Protein AF-A0A9Q7XS36-F1 (afdb_monomer)

Foldseek 3Di:
DDDDDDDDDDDQQQWAAAEAEDQPDFAAPAAARVRTRPHNRGYQHQHPCVPPLCVVNSVLVSLLSVLLRVLRNNGDAALLLDPPHDPVQVVVDDDDHDPDDQDPRDLQALSGPNNPNNSNSSDGDPVSVVSCCVSVNDDD

Sequence (140 aa):
MVSFTGWGECQAMSRGIRIGISAFESGTVALGQHLDGVRNGMQLRVDFSAFKECAGRNSFCVRATAVHEFGHALGFAHEQNRTDAPDWCKAKHAGDLPDRTVTAYDDQSIMNYCNKAWNNDGMLSDKDIEAVGRLYGARA

Nearest PDB structures (foldseek):
  3zvs-assembly3_C  TM=5.805E-01  e=8.393E-02  Archaeoglobus fulgidus

InterPro domains:
  IPR001506 Peptidase M12A [PF01400] (63-89)
  IPR024079 Metallopeptidase, catalytic domain superfamily [G3DSA:3.40.390.10] (14-139)

Structure (mmCIF, N/CA/C/O backbone):
data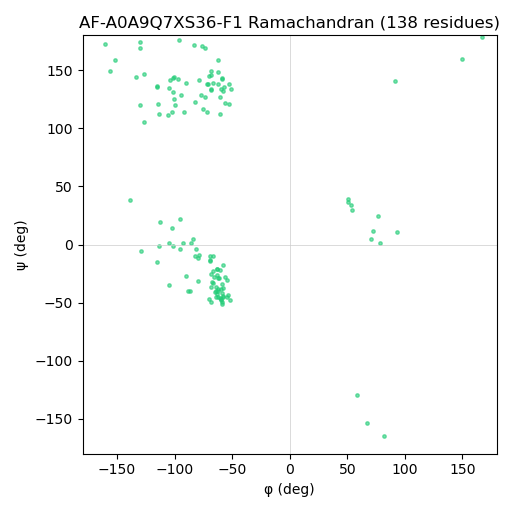_AF-A0A9Q7XS36-F1
#
_entry.id   AF-A0A9Q7XS36-F1
#
loop_
_atom_site.group_PDB
_atom_site.id
_atom_site.type_symbol
_atom_site.label_atom_id
_atom_site.label_alt_id
_atom_site.label_comp_id
_atom_site.label_asym_id
_atom_site.label_entity_id
_atom_site.label_seq_id
_atom_site.pdbx_PDB_ins_code
_atom_site.Cartn_x
_atom_site.Cartn_y
_atom_site.Cartn_z
_atom_site.occupancy
_atom_site.B_iso_or_equiv
_atom_site.auth_seq_id
_atom_site.auth_comp_id
_atom_site.auth_asym_id
_atom_site.auth_atom_id
_atom_site.pdbx_PDB_model_num
ATOM 1 N N . MET A 1 1 ? -8.788 -13.485 9.155 1.00 69.00 1 MET A N 1
ATOM 2 C CA . MET A 1 1 ? -9.358 -12.481 8.213 1.00 69.00 1 MET A CA 1
ATOM 3 C C . MET A 1 1 ? -9.396 -11.156 8.937 1.00 69.00 1 MET A C 1
ATOM 5 O O . MET A 1 1 ? -9.912 -11.119 10.046 1.00 69.00 1 MET A O 1
ATOM 9 N N . VAL A 1 2 ? -8.851 -10.103 8.334 1.00 88.69 2 VAL A N 1
ATOM 10 C CA . VAL A 1 2 ? -8.870 -8.758 8.918 1.00 88.69 2 VAL A CA 1
ATOM 11 C C . VAL A 1 2 ? -10.130 -8.024 8.467 1.00 88.69 2 VAL A C 1
ATOM 13 O O . VAL A 1 2 ? -10.551 -8.148 7.319 1.00 88.69 2 VAL A O 1
ATOM 16 N N . SER A 1 3 ? -10.759 -7.285 9.376 1.00 92.25 3 SER A N 1
ATOM 17 C CA . SER A 1 3 ? -11.902 -6.425 9.073 1.00 92.25 3 SER A CA 1
ATOM 18 C C . SER A 1 3 ? -11.655 -5.045 9.659 1.00 92.25 3 SER A C 1
ATOM 20 O O . SER A 1 3 ? -11.495 -4.901 10.870 1.00 92.25 3 SER A O 1
ATOM 22 N N . PHE A 1 4 ? -11.637 -4.031 8.797 1.00 94.25 4 PHE A N 1
ATOM 23 C CA . PHE A 1 4 ? -11.623 -2.639 9.231 1.00 94.25 4 PHE A CA 1
ATOM 24 C C . PHE A 1 4 ? -13.032 -2.245 9.669 1.00 94.25 4 PHE A C 1
ATOM 26 O O . PHE A 1 4 ? -14.009 -2.466 8.949 1.00 94.25 4 PHE A O 1
ATOM 33 N N . THR A 1 5 ? -13.136 -1.686 10.869 1.00 95.06 5 THR A N 1
ATOM 34 C CA . THR A 1 5 ? -14.401 -1.309 11.509 1.00 95.06 5 THR A CA 1
ATOM 35 C C . THR A 1 5 ? -14.322 0.133 12.008 1.00 95.06 5 THR A C 1
ATOM 37 O O . THR A 1 5 ? -13.271 0.763 11.915 1.00 95.06 5 THR A O 1
ATOM 40 N N . GLY A 1 6 ? -15.434 0.676 12.513 1.00 94.44 6 GLY A N 1
ATOM 41 C CA . GLY A 1 6 ? -15.464 2.047 13.038 1.00 94.44 6 GLY A CA 1
ATOM 42 C C . GLY A 1 6 ? -15.493 3.137 11.961 1.00 94.44 6 GLY A C 1
ATOM 43 O O . GLY A 1 6 ? -15.073 4.260 12.222 1.00 94.44 6 GLY A O 1
ATOM 44 N N . TRP A 1 7 ? -15.979 2.816 10.759 1.00 96.44 7 TRP A N 1
ATOM 45 C CA . TRP A 1 7 ? -16.148 3.779 9.670 1.00 96.44 7 TRP A CA 1
ATOM 46 C C . TRP A 1 7 ? -17.095 4.918 10.061 1.00 96.44 7 TRP A C 1
ATOM 48 O O . TRP A 1 7 ? -18.186 4.679 10.580 1.00 96.44 7 TRP A O 1
ATOM 58 N N . GLY A 1 8 ? -16.690 6.150 9.769 1.00 96.19 8 GLY A N 1
ATOM 59 C CA . GLY A 1 8 ? -17.457 7.358 10.052 1.00 96.19 8 GLY A CA 1
ATOM 60 C C . GLY A 1 8 ? -16.601 8.612 9.906 1.00 96.19 8 GLY A C 1
ATOM 61 O O . GLY A 1 8 ? -15.405 8.537 9.614 1.00 96.19 8 GLY A O 1
ATOM 62 N N . GLU A 1 9 ? -17.212 9.777 10.108 1.00 95.81 9 GLU A N 1
ATOM 63 C CA . GLU A 1 9 ? -16.477 11.040 10.114 1.00 95.81 9 GLU A CA 1
ATOM 64 C C . GLU A 1 9 ? -15.547 11.131 11.331 1.00 95.81 9 GLU A C 1
ATOM 66 O O . GLU A 1 9 ? -15.929 10.848 12.469 1.00 95.81 9 GLU A O 1
ATOM 71 N N . CYS A 1 10 ? -14.304 11.551 11.093 1.00 94.69 10 CYS A N 1
ATOM 72 C CA . CYS A 1 10 ? -13.331 11.744 12.160 1.00 94.69 10 CYS A CA 1
ATOM 73 C C . CYS A 1 10 ? -13.649 13.009 12.969 1.00 94.69 10 CYS A C 1
ATOM 75 O O . CYS A 1 10 ? -13.677 14.115 12.431 1.00 94.69 10 CYS A O 1
ATOM 77 N N . GLN A 1 11 ? -13.749 12.865 14.286 1.00 94.50 11 GLN A N 1
ATOM 78 C CA . GLN A 1 11 ? -13.735 13.972 15.238 1.00 94.50 11 GLN A CA 1
ATOM 79 C C . GLN A 1 11 ? -12.293 14.398 15.556 1.00 94.50 11 GLN A C 1
ATOM 81 O O . GLN A 1 11 ? -11.322 13.731 15.182 1.00 94.50 11 GLN A O 1
ATOM 86 N N . ALA A 1 12 ? -12.133 15.512 16.278 1.00 92.00 12 ALA A N 1
ATOM 87 C CA . ALA A 1 12 ? -10.819 16.043 16.652 1.00 92.00 12 ALA A CA 1
ATOM 88 C C . ALA A 1 12 ? -9.939 14.993 17.361 1.00 92.00 12 ALA A C 1
ATOM 90 O O . ALA A 1 12 ? -8.773 14.831 16.993 1.00 92.00 12 ALA A O 1
ATOM 91 N N . MET A 1 13 ? -10.538 14.234 18.286 1.00 93.44 13 MET A N 1
ATOM 92 C CA . MET A 1 13 ? -9.882 13.228 19.131 1.00 93.44 13 MET A CA 1
ATOM 93 C C . MET A 1 13 ? -10.111 11.778 18.668 1.00 93.44 13 MET A C 1
ATOM 95 O O . MET A 1 13 ? -9.860 10.850 19.435 1.00 93.44 13 MET A O 1
ATOM 99 N N . SER A 1 14 ? -10.604 11.560 17.442 1.00 96.00 14 SER A N 1
ATOM 100 C CA . SER A 1 14 ? -10.782 10.201 16.915 1.00 96.00 14 SER A CA 1
ATOM 101 C C . SER A 1 14 ? -9.462 9.427 16.916 1.00 96.00 14 SER A C 1
ATOM 103 O O . SER A 1 14 ? -8.424 9.951 16.511 1.00 96.00 14 SER A O 1
ATOM 105 N N . ARG A 1 15 ? -9.536 8.171 17.359 1.00 95.81 15 ARG A N 1
ATOM 106 C CA . ARG A 1 15 ? -8.472 7.161 17.290 1.00 95.81 15 ARG A CA 1
ATOM 107 C C . ARG A 1 15 ? -8.665 6.270 16.059 1.00 95.81 15 ARG A C 1
ATOM 109 O O . ARG A 1 15 ? -9.653 6.410 15.340 1.00 95.81 15 ARG A O 1
ATOM 116 N N . GLY A 1 16 ? -7.729 5.361 15.830 1.00 96.38 16 GLY A N 1
ATOM 117 C CA . GLY A 1 16 ? -7.665 4.491 14.664 1.00 96.38 16 GLY A CA 1
ATOM 118 C C . GLY A 1 16 ? -7.047 5.179 13.448 1.00 96.38 16 GLY A C 1
ATOM 119 O O . GLY A 1 16 ? -6.410 6.229 13.553 1.00 96.38 16 GLY A O 1
ATOM 120 N N . ILE A 1 17 ? -7.244 4.565 12.284 1.00 97.56 17 ILE A N 1
ATOM 121 C CA . ILE A 1 17 ? -6.757 5.071 10.999 1.00 97.56 17 ILE A CA 1
ATOM 122 C C . ILE A 1 17 ? -7.647 6.244 10.578 1.00 97.56 17 ILE A C 1
ATOM 124 O O . ILE A 1 17 ? -8.837 6.064 10.323 1.00 97.56 17 ILE A O 1
ATOM 128 N N . ARG A 1 18 ? -7.077 7.449 10.482 1.00 97.69 18 ARG A N 1
ATOM 129 C CA . ARG A 1 18 ? -7.803 8.639 10.011 1.00 97.69 18 ARG A CA 1
ATOM 130 C C . ARG A 1 18 ? -7.423 8.923 8.564 1.00 97.69 18 ARG A C 1
ATOM 132 O O . ARG A 1 18 ? -6.278 9.276 8.278 1.00 97.69 18 ARG A O 1
ATOM 139 N N . ILE A 1 19 ? -8.400 8.774 7.677 1.00 97.94 19 ILE A N 1
ATOM 140 C CA . ILE A 1 19 ? -8.212 8.807 6.226 1.00 97.94 19 ILE A CA 1
ATOM 141 C C . ILE A 1 19 ? -8.626 10.176 5.680 1.00 97.94 19 ILE A C 1
ATOM 143 O O . ILE A 1 19 ? -9.752 10.620 5.901 1.00 97.94 19 ILE A O 1
ATOM 147 N N . GLY A 1 20 ? -7.723 10.835 4.959 1.00 97.19 20 GLY A N 1
ATOM 148 C CA . GLY A 1 20 ? -8.017 12.013 4.147 1.00 97.19 20 GLY A CA 1
ATOM 149 C C . GLY A 1 20 ? -8.227 11.633 2.682 1.00 97.19 20 GLY A C 1
ATOM 150 O O . GLY A 1 20 ? -7.526 10.772 2.157 1.00 97.19 20 GLY A O 1
ATOM 151 N N . ILE A 1 21 ? -9.168 12.290 2.003 1.00 96.62 21 ILE A N 1
ATOM 152 C CA . ILE A 1 21 ? -9.307 12.190 0.545 1.00 96.62 21 ILE A CA 1
ATOM 153 C C . ILE A 1 21 ? -8.539 13.340 -0.098 1.00 96.62 21 ILE A C 1
ATOM 155 O O . ILE A 1 21 ? -8.744 14.500 0.260 1.00 96.62 21 ILE A O 1
ATOM 159 N N . SER A 1 22 ? -7.676 13.020 -1.057 1.00 95.81 22 SER A N 1
ATOM 160 C CA . SER A 1 22 ? -6.899 13.999 -1.813 1.00 95.81 22 SER A CA 1
ATOM 161 C C . SER A 1 22 ? -7.088 13.788 -3.309 1.00 95.81 22 SER A C 1
ATOM 163 O O . SER A 1 22 ? -7.234 12.664 -3.784 1.00 95.81 22 SER A O 1
ATOM 165 N N . ALA A 1 23 ? -7.064 14.871 -4.084 1.00 94.31 23 ALA A N 1
ATOM 166 C CA . ALA A 1 23 ? -7.048 14.756 -5.537 1.00 94.31 23 ALA A CA 1
ATOM 167 C C . ALA A 1 23 ? -5.757 14.072 -6.013 1.00 94.31 23 ALA A C 1
ATOM 169 O O . ALA A 1 23 ? -5.814 13.213 -6.887 1.00 94.31 23 ALA A O 1
ATOM 170 N N . PHE A 1 24 ? -4.613 14.402 -5.400 1.00 93.12 24 PHE A N 1
ATOM 171 C CA . PHE A 1 24 ? -3.291 14.051 -5.929 1.00 93.12 24 PHE A CA 1
ATOM 172 C C . PHE A 1 24 ? -2.354 13.365 -4.923 1.00 93.12 24 PHE A C 1
ATOM 174 O O . PHE A 1 24 ? -1.289 12.904 -5.312 1.00 93.12 24 PHE A O 1
ATOM 181 N N . GLU A 1 25 ? -2.718 13.232 -3.654 1.00 92.62 25 GLU A N 1
ATOM 182 C CA . GLU A 1 25 ? -1.845 12.590 -2.660 1.00 92.62 25 GLU A CA 1
ATOM 183 C C . GLU A 1 25 ? -2.344 11.187 -2.320 1.00 92.62 25 GLU A C 1
ATOM 185 O O . GLU A 1 25 ? -3.535 10.994 -2.080 1.00 92.62 25 GLU A O 1
ATOM 190 N N . SER A 1 26 ? -1.424 10.224 -2.281 1.00 94.69 26 SER A N 1
ATOM 191 C CA . SER A 1 26 ? -1.640 8.903 -1.690 1.00 94.69 26 SER A CA 1
ATOM 192 C C . SER A 1 26 ? -0.455 8.565 -0.806 1.00 94.69 26 SER A C 1
ATOM 194 O O . SER A 1 26 ? 0.671 8.943 -1.132 1.00 94.69 26 SER A O 1
ATOM 196 N N . GLY A 1 27 ? -0.711 7.885 0.300 1.00 96.50 27 GLY A N 1
ATOM 197 C CA . GLY A 1 27 ? 0.344 7.431 1.191 1.00 96.50 27 GLY A CA 1
ATOM 198 C C . GLY A 1 27 ? -0.110 7.371 2.637 1.00 96.50 27 GLY A C 1
ATOM 199 O O . GLY A 1 27 ? -1.036 8.077 3.057 1.00 96.50 27 GLY A O 1
ATOM 200 N N . THR A 1 28 ? 0.618 6.597 3.430 1.00 97.25 28 THR A N 1
ATOM 201 C CA . THR A 1 28 ? 0.581 6.661 4.889 1.00 97.25 28 THR A CA 1
ATOM 202 C C . THR A 1 28 ? 1.817 7.367 5.433 1.00 97.25 28 THR A C 1
ATOM 204 O O . THR A 1 28 ? 2.923 7.144 4.949 1.00 97.25 28 THR A O 1
ATOM 207 N N . VAL A 1 29 ? 1.659 8.182 6.477 1.00 96.25 29 VAL A N 1
ATOM 208 C CA . VAL A 1 29 ? 2.791 8.884 7.120 1.00 96.25 29 VAL A CA 1
ATOM 209 C C . VAL A 1 29 ? 3.598 8.001 8.081 1.00 96.25 29 VAL A C 1
ATOM 211 O O . VAL A 1 29 ? 4.643 8.428 8.560 1.00 96.25 29 VAL A O 1
ATOM 214 N N . ALA A 1 30 ? 3.077 6.816 8.409 1.00 95.81 30 ALA A N 1
ATOM 215 C CA . ALA A 1 30 ? 3.703 5.804 9.252 1.00 95.81 30 ALA A CA 1
ATOM 216 C C . ALA A 1 30 ? 3.047 4.434 9.000 1.00 95.81 30 ALA A C 1
ATOM 218 O O . ALA A 1 30 ? 2.003 4.352 8.352 1.00 95.81 30 ALA A O 1
ATOM 219 N N . LEU A 1 31 ? 3.605 3.368 9.576 1.00 96.75 31 LEU A N 1
ATOM 220 C CA . LEU A 1 31 ? 3.065 2.009 9.482 1.00 96.75 31 LEU A CA 1
ATOM 221 C C . LEU A 1 31 ? 2.272 1.577 10.726 1.00 96.75 31 LEU A C 1
ATOM 223 O O . LEU A 1 31 ? 2.661 1.839 11.871 1.00 96.75 31 LEU A O 1
ATOM 227 N N . GLY A 1 32 ? 1.202 0.808 10.504 1.00 96.25 32 GLY A N 1
ATOM 228 C CA . GLY A 1 32 ? 0.515 0.057 11.557 1.00 96.25 32 GLY A CA 1
ATOM 229 C C . GLY A 1 32 ? -0.013 0.927 12.704 1.00 96.25 32 GLY A C 1
ATOM 230 O O . GLY A 1 32 ? -0.689 1.932 12.496 1.00 96.25 32 GLY A O 1
ATOM 231 N N . GLN A 1 33 ? 0.307 0.546 13.945 1.00 95.75 33 GLN A N 1
ATOM 232 C CA . GLN A 1 33 ? -0.165 1.235 15.157 1.00 95.75 33 GLN A CA 1
ATOM 233 C C . GLN A 1 33 ? 0.327 2.686 15.272 1.00 95.75 33 GLN A C 1
ATOM 235 O O . GLN A 1 33 ? -0.305 3.488 15.957 1.00 95.75 33 GLN A O 1
ATOM 240 N N . HIS A 1 34 ? 1.404 3.053 14.574 1.00 96.81 34 HIS A N 1
ATOM 241 C CA . HIS A 1 34 ? 1.910 4.427 14.564 1.00 96.81 34 HIS A CA 1
ATOM 242 C C . HIS A 1 34 ? 0.980 5.403 13.824 1.00 96.81 34 HIS A C 1
ATOM 244 O O . HIS A 1 34 ? 1.154 6.613 13.939 1.00 96.81 34 HIS A O 1
ATOM 250 N N . LEU A 1 35 ? -0.035 4.901 13.110 1.00 97.44 35 LEU A N 1
ATOM 251 C CA . LEU A 1 35 ? -1.090 5.714 12.501 1.00 97.44 35 LEU A CA 1
ATOM 252 C C . LEU A 1 35 ? -2.223 6.092 13.467 1.00 97.44 35 LEU A C 1
ATOM 254 O O . LEU A 1 35 ? -3.071 6.913 13.108 1.00 97.44 35 LEU A O 1
ATOM 258 N N . ASP A 1 36 ? -2.276 5.513 14.670 1.00 97.81 36 ASP A N 1
ATOM 259 C CA . ASP A 1 36 ? -3.412 5.666 15.581 1.00 97.81 36 ASP A CA 1
ATOM 260 C C . ASP A 1 36 ? -3.652 7.131 15.991 1.00 97.81 36 ASP A C 1
ATOM 262 O O . ASP A 1 36 ? -2.870 7.756 16.711 1.00 97.81 36 ASP A O 1
ATOM 266 N N . GLY A 1 37 ? -4.779 7.683 15.536 1.00 97.19 37 GLY A N 1
ATOM 267 C CA . GLY A 1 37 ? -5.206 9.045 15.842 1.00 97.19 37 GLY A CA 1
ATOM 268 C C . GLY A 1 37 ? -4.495 10.136 15.037 1.00 97.19 37 GLY A C 1
ATOM 269 O O . GLY A 1 37 ? -4.823 11.318 15.198 1.00 97.19 37 GLY A O 1
ATOM 270 N N . VAL A 1 38 ? -3.583 9.775 14.129 1.00 97.19 38 VAL A N 1
ATOM 271 C CA . VAL A 1 38 ? -2.842 10.728 13.293 1.00 97.19 38 VAL A CA 1
ATOM 272 C C . VAL A 1 38 ? -3.777 11.324 12.246 1.00 97.19 38 VAL A C 1
ATOM 274 O O . VAL A 1 38 ? -4.283 10.619 11.378 1.00 97.19 38 VAL A O 1
ATOM 277 N N . ARG A 1 39 ? -4.055 12.632 12.331 1.00 96.00 39 ARG A N 1
ATOM 278 C CA . ARG A 1 39 ? -4.939 13.326 11.379 1.00 96.00 39 ARG A CA 1
ATOM 279 C C . ARG A 1 39 ? -4.360 13.229 9.968 1.00 96.00 39 ARG A C 1
ATOM 281 O O . ARG A 1 39 ? -3.221 13.630 9.764 1.00 96.00 39 ARG A O 1
ATOM 288 N N . ASN A 1 40 ? -5.169 12.761 9.013 1.00 95.62 40 ASN A N 1
ATOM 289 C CA . ASN A 1 40 ? -4.729 12.455 7.646 1.00 95.62 40 ASN A CA 1
ATOM 290 C C . ASN A 1 40 ? -3.512 11.515 7.626 1.00 95.62 40 ASN A C 1
ATOM 292 O O . ASN A 1 40 ? -2.639 11.652 6.775 1.00 95.62 40 ASN A O 1
ATOM 296 N N . GLY A 1 41 ? -3.437 10.587 8.588 1.00 97.00 41 GLY A N 1
ATOM 297 C CA . GLY A 1 41 ? -2.342 9.627 8.676 1.00 97.00 41 GLY A CA 1
ATOM 298 C C . GLY A 1 41 ? -2.278 8.707 7.458 1.00 97.00 41 GLY A C 1
ATOM 299 O O . GLY A 1 41 ? -1.192 8.294 7.072 1.00 97.00 41 GLY A O 1
ATOM 300 N N . MET A 1 42 ? -3.426 8.452 6.827 1.00 98.12 42 MET A N 1
ATOM 301 C CA . MET A 1 42 ? -3.536 7.896 5.480 1.00 98.12 42 MET A CA 1
ATOM 302 C C . MET A 1 42 ? -4.191 8.934 4.570 1.00 98.12 42 MET A C 1
ATOM 304 O O . MET A 1 42 ? -5.203 9.532 4.943 1.00 98.12 42 MET A O 1
ATOM 308 N N . GLN A 1 43 ? -3.659 9.118 3.367 1.00 98.06 43 GLN A N 1
ATOM 309 C CA . GLN A 1 43 ? -4.310 9.866 2.298 1.00 98.06 43 GLN A CA 1
ATOM 310 C C . GLN A 1 43 ? -4.624 8.937 1.131 1.00 98.06 43 GLN A C 1
ATOM 312 O O . GLN A 1 43 ? -3.791 8.120 0.750 1.00 98.06 43 GLN A O 1
ATOM 317 N N . LEU A 1 44 ? -5.824 9.073 0.569 1.00 97.38 44 LEU A N 1
ATOM 318 C CA . LEU A 1 44 ? -6.255 8.332 -0.611 1.00 97.38 44 LEU A CA 1
ATOM 319 C C . LEU A 1 44 ? -6.471 9.287 -1.781 1.00 97.38 44 LEU A C 1
ATOM 321 O O . LEU A 1 44 ? -7.320 10.184 -1.726 1.00 97.38 44 LEU A O 1
ATOM 325 N N . ARG A 1 45 ? -5.719 9.040 -2.854 1.00 96.38 45 ARG A N 1
ATOM 326 C CA . ARG A 1 45 ? -5.837 9.744 -4.130 1.00 96.38 45 ARG A CA 1
ATOM 327 C C . ARG A 1 45 ? -7.126 9.340 -4.846 1.00 96.38 45 ARG A C 1
ATOM 329 O O . ARG A 1 45 ? -7.441 8.153 -4.923 1.00 96.38 45 ARG A O 1
ATOM 336 N N . VAL A 1 46 ? -7.829 10.306 -5.440 1.00 96.94 46 VAL A N 1
ATOM 337 C CA . VAL A 1 46 ? -9.023 10.045 -6.276 1.00 96.94 46 VAL A CA 1
ATOM 338 C C . VAL A 1 46 ? -8.874 10.418 -7.750 1.00 96.94 46 VAL A C 1
ATOM 340 O O . VAL A 1 46 ? -9.671 9.950 -8.565 1.00 96.94 46 VAL A O 1
ATOM 343 N N . ASP A 1 47 ? -7.860 11.207 -8.116 1.00 96.12 47 ASP A N 1
ATOM 344 C CA . ASP A 1 47 ? -7.571 11.570 -9.506 1.00 96.12 47 ASP A CA 1
ATOM 345 C C . ASP A 1 47 ? -6.240 10.960 -9.978 1.00 96.12 47 ASP A C 1
ATOM 347 O O . ASP A 1 47 ? -5.148 11.324 -9.529 1.00 96.12 47 ASP A O 1
ATOM 351 N N . PHE A 1 48 ? -6.343 10.016 -10.914 1.00 95.75 48 PHE A N 1
ATOM 352 C CA . PHE A 1 48 ? -5.225 9.356 -11.586 1.00 95.75 48 PHE A CA 1
ATOM 353 C C . PHE A 1 48 ? -5.140 9.711 -13.076 1.00 95.75 48 PHE A C 1
ATOM 355 O O . PHE A 1 48 ? -4.489 9.002 -13.840 1.00 95.75 48 PHE A O 1
ATOM 362 N N . SER A 1 49 ? -5.760 10.806 -13.520 1.00 92.62 49 SER A N 1
ATOM 363 C CA . SER A 1 49 ? -5.731 11.243 -14.925 1.00 92.62 49 SER A CA 1
ATOM 364 C C . SER A 1 49 ? -4.312 11.439 -15.483 1.00 92.62 49 SER A C 1
ATOM 366 O O . SER A 1 49 ? -4.083 11.237 -16.674 1.00 92.62 49 SER A O 1
ATOM 368 N N . ALA A 1 50 ? -3.345 11.765 -14.620 1.00 91.62 50 ALA A N 1
ATOM 369 C CA . ALA A 1 50 ? -1.932 11.911 -14.972 1.00 91.62 50 ALA A CA 1
ATOM 370 C C . ALA A 1 50 ? -1.156 10.579 -15.112 1.00 91.62 50 ALA A C 1
ATOM 372 O O . ALA A 1 50 ? -0.008 10.592 -15.554 1.00 91.62 50 ALA A O 1
ATOM 373 N N . PHE A 1 51 ? -1.744 9.437 -14.738 1.00 91.69 51 PHE A N 1
ATOM 374 C CA . PHE A 1 51 ? -1.077 8.131 -14.713 1.00 91.69 51 PHE A CA 1
ATOM 375 C C . PHE A 1 51 ? -1.457 7.340 -15.961 1.00 91.69 51 PHE A C 1
ATOM 377 O O . PHE A 1 51 ? -2.631 7.038 -16.188 1.00 91.69 51 PHE A O 1
ATOM 384 N N . LYS A 1 52 ? -0.462 6.980 -16.778 1.00 92.25 52 LYS A N 1
ATOM 385 C CA . LYS A 1 52 ? -0.691 6.271 -18.048 1.00 92.25 52 LYS A CA 1
ATOM 386 C C . LYS A 1 52 ? -1.332 4.904 -17.817 1.00 92.25 52 LYS A C 1
ATOM 388 O O . LYS A 1 52 ? -2.235 4.516 -18.551 1.00 92.25 52 LYS A O 1
ATOM 393 N N . GLU A 1 53 ? -0.917 4.227 -16.754 1.00 89.50 53 GLU A N 1
ATOM 394 C CA . GLU A 1 53 ? -1.438 2.950 -16.267 1.00 89.50 53 GLU A CA 1
ATOM 395 C C . GLU A 1 53 ? -2.928 3.037 -15.891 1.00 89.50 53 GLU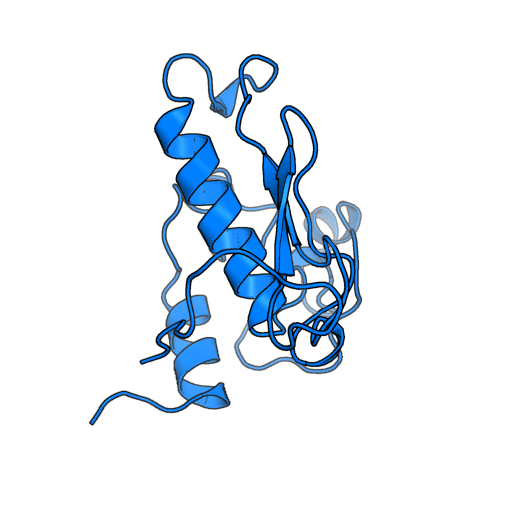 A C 1
ATOM 397 O O . GLU A 1 53 ? -3.638 2.032 -15.897 1.00 89.50 53 GLU A O 1
ATOM 402 N N . CYS A 1 54 ? -3.417 4.249 -15.609 1.00 94.19 54 CYS A N 1
ATOM 403 C CA . CYS A 1 54 ? -4.776 4.533 -15.161 1.00 94.19 54 CYS A CA 1
ATOM 404 C C . CY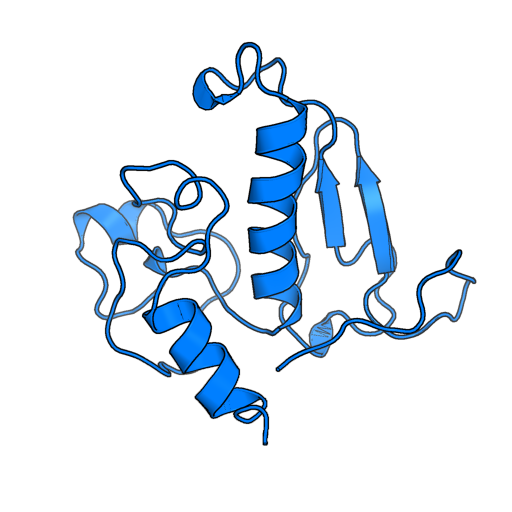S A 1 54 ? -5.676 5.149 -16.236 1.00 94.19 54 CYS A C 1
ATOM 406 O O . CYS A 1 54 ? -6.850 5.426 -15.961 1.00 94.19 54 CYS A O 1
ATOM 408 N N . ALA A 1 55 ? -5.171 5.340 -17.458 1.00 94.44 55 ALA A N 1
ATOM 409 C CA . ALA A 1 55 ? -5.939 5.905 -18.560 1.00 94.44 55 ALA A CA 1
ATOM 410 C C . ALA A 1 55 ? -7.223 5.090 -18.812 1.00 94.44 55 ALA A C 1
ATOM 412 O O . ALA A 1 55 ? -7.184 3.882 -19.038 1.00 94.44 55 ALA A O 1
ATOM 413 N N . GLY A 1 56 ? -8.383 5.750 -18.724 1.00 94.88 56 GLY A N 1
ATOM 414 C CA . GLY A 1 56 ? -9.695 5.111 -18.892 1.00 94.88 56 GLY A CA 1
ATOM 415 C C . GLY A 1 56 ? -10.127 4.175 -17.753 1.00 94.88 56 GLY A C 1
ATOM 416 O O . GLY A 1 56 ? -11.182 3.555 -17.855 1.00 94.88 56 GLY A O 1
ATOM 417 N N . ARG A 1 57 ? -9.356 4.070 -16.659 1.00 95.56 57 ARG A N 1
ATOM 418 C CA . ARG A 1 57 ? -9.615 3.132 -15.549 1.00 95.56 57 ARG A CA 1
ATOM 419 C C . ARG A 1 57 ? -9.385 3.740 -14.158 1.00 95.56 57 ARG A C 1
ATOM 421 O O . ARG A 1 57 ? -8.943 3.056 -13.240 1.00 95.56 57 ARG A O 1
ATOM 428 N N . ASN A 1 58 ? -9.749 5.011 -13.963 1.00 95.56 58 ASN A N 1
ATOM 429 C CA . ASN A 1 58 ? -9.543 5.738 -12.699 1.00 95.56 58 ASN A CA 1
ATOM 430 C C . ASN A 1 58 ? -10.085 4.988 -11.464 1.00 95.56 58 ASN A C 1
ATOM 432 O O . ASN A 1 58 ? -9.366 4.798 -10.489 1.00 95.56 58 ASN A O 1
ATOM 436 N N . SER A 1 59 ? -11.319 4.469 -11.519 1.00 95.81 59 SER A N 1
ATOM 437 C CA . SER A 1 59 ? -11.919 3.716 -10.402 1.00 95.81 59 SER A CA 1
ATOM 438 C C . SER A 1 59 ? -11.173 2.425 -10.060 1.00 95.81 59 SER A C 1
ATOM 440 O O . SER A 1 59 ? -11.267 1.931 -8.938 1.00 95.81 59 SER A O 1
ATOM 442 N N . PHE A 1 60 ? -10.471 1.830 -11.024 1.00 96.38 60 PHE A N 1
ATOM 443 C CA . PHE A 1 60 ? -9.575 0.714 -10.747 1.00 96.38 60 PHE A CA 1
ATOM 444 C C . PHE A 1 60 ? -8.349 1.201 -9.963 1.00 96.38 60 PHE A C 1
ATOM 446 O O . PHE A 1 60 ? -8.037 0.616 -8.933 1.00 96.38 60 PHE A O 1
ATOM 453 N N . CYS A 1 61 ? -7.717 2.298 -10.386 1.00 96.31 61 CYS A N 1
ATOM 454 C CA . CYS A 1 61 ? -6.515 2.803 -9.725 1.00 96.31 61 CYS A CA 1
ATOM 455 C C . CYS A 1 61 ? -6.770 3.279 -8.298 1.00 96.31 61 CYS A C 1
ATOM 457 O O . CYS A 1 61 ? -6.007 2.927 -7.407 1.00 96.31 61 CYS A O 1
ATOM 459 N N . VAL A 1 62 ? -7.895 3.961 -8.058 1.00 96.94 62 VAL A N 1
ATOM 460 C CA . VAL A 1 62 ? -8.327 4.317 -6.696 1.00 96.94 62 VAL A CA 1
ATOM 461 C C . VAL A 1 62 ? -8.406 3.075 -5.806 1.00 96.94 62 VAL A C 1
ATOM 463 O O . VAL A 1 62 ? -7.907 3.089 -4.686 1.00 96.94 62 VAL A O 1
ATOM 466 N N . ARG A 1 63 ? -8.995 1.979 -6.304 1.00 96.62 63 ARG A N 1
ATOM 467 C CA . ARG A 1 63 ? -9.117 0.728 -5.541 1.00 96.62 63 ARG A CA 1
ATOM 468 C C . ARG A 1 63 ? -7.766 0.059 -5.313 1.00 96.62 63 ARG A C 1
ATOM 470 O O . ARG A 1 63 ? -7.467 -0.276 -4.176 1.00 96.62 63 ARG A O 1
ATOM 477 N N . ALA A 1 64 ? -6.959 -0.107 -6.358 1.00 96.94 64 ALA A N 1
ATOM 478 C CA . ALA A 1 64 ? -5.658 -0.764 -6.260 1.00 96.94 64 ALA A CA 1
ATOM 479 C C . ALA A 1 64 ? -4.713 -0.019 -5.304 1.00 96.94 64 ALA A C 1
ATOM 481 O O . ALA A 1 64 ? -4.122 -0.632 -4.420 1.00 96.94 64 ALA A O 1
ATOM 482 N N . THR A 1 65 ? -4.640 1.310 -5.421 1.00 97.12 65 THR A N 1
ATOM 483 C CA . THR A 1 65 ? -3.876 2.140 -4.486 1.00 97.12 65 THR A CA 1
ATOM 484 C C . THR A 1 65 ? -4.447 2.062 -3.075 1.00 97.12 65 THR A C 1
ATOM 486 O O . THR A 1 65 ? -3.682 1.890 -2.138 1.00 97.12 65 THR A O 1
ATOM 489 N N . ALA A 1 66 ? -5.771 2.098 -2.888 1.00 97.25 66 ALA A N 1
ATOM 490 C CA . ALA A 1 66 ? -6.339 1.946 -1.550 1.00 97.25 66 ALA A CA 1
ATOM 491 C C . ALA A 1 66 ? -5.930 0.616 -0.894 1.00 97.25 66 ALA A C 1
ATOM 493 O O . ALA A 1 66 ? -5.533 0.629 0.266 1.00 97.25 66 ALA A O 1
ATOM 494 N N . VAL A 1 67 ? -5.965 -0.517 -1.612 1.00 97.75 67 VAL A N 1
ATOM 495 C CA . VAL A 1 67 ? -5.523 -1.812 -1.052 1.00 97.75 67 VAL A CA 1
ATOM 496 C C . VAL A 1 67 ? -4.058 -1.747 -0.596 1.00 97.75 67 VAL A C 1
ATOM 498 O O . VAL A 1 67 ? -3.758 -2.218 0.500 1.00 97.75 67 VAL A O 1
ATOM 501 N N . HIS A 1 68 ? -3.179 -1.103 -1.373 1.00 98.19 68 HIS A N 1
ATOM 502 C CA . HIS A 1 68 ? -1.784 -0.853 -0.992 1.00 98.19 68 HIS A CA 1
ATOM 503 C C . HIS A 1 68 ? -1.670 -0.033 0.308 1.00 98.19 68 HIS A C 1
ATOM 505 O O . HIS A 1 68 ? -1.020 -0.463 1.259 1.00 98.19 68 HIS A O 1
ATOM 511 N N . GLU A 1 69 ? -2.369 1.103 0.408 1.00 98.19 69 GLU A N 1
ATOM 512 C CA . GLU A 1 69 ? -2.329 1.949 1.613 1.00 98.19 69 GLU A CA 1
ATOM 513 C C . GLU A 1 69 ? -2.899 1.236 2.850 1.00 98.19 69 GLU A C 1
ATOM 515 O O . GLU A 1 69 ? -2.390 1.379 3.964 1.00 98.19 69 GLU A O 1
ATOM 520 N N . PHE A 1 70 ? -3.940 0.416 2.679 1.00 98.00 70 PHE A N 1
ATOM 521 C CA . PHE A 1 70 ? -4.436 -0.432 3.763 1.00 98.00 70 PHE A CA 1
ATOM 522 C C . PHE A 1 70 ? -3.417 -1.504 4.171 1.00 98.00 70 PHE A C 1
ATOM 524 O O . PHE A 1 70 ? -3.381 -1.865 5.346 1.00 98.00 70 PHE A O 1
ATOM 531 N N . GLY A 1 71 ? -2.547 -1.958 3.264 1.00 97.88 71 GLY A N 1
ATOM 532 C CA . GLY A 1 71 ? -1.368 -2.760 3.596 1.00 97.88 71 GLY A CA 1
ATOM 533 C C . GLY A 1 71 ? -0.431 -2.030 4.563 1.00 97.88 71 GLY A C 1
ATOM 534 O O . GLY A 1 71 ? -0.110 -2.559 5.630 1.00 97.88 71 GLY A O 1
ATOM 535 N N . HIS A 1 72 ? -0.084 -0.773 4.279 1.00 98.44 72 HIS A N 1
ATOM 536 C CA . HIS A 1 72 ? 0.694 0.050 5.213 1.00 98.44 72 HIS A CA 1
ATOM 537 C C . HIS A 1 72 ? -0.007 0.248 6.562 1.00 98.44 72 HIS A C 1
ATOM 539 O O . HIS A 1 72 ? 0.625 0.176 7.622 1.00 98.44 72 HIS A O 1
ATOM 545 N N . ALA A 1 73 ? -1.332 0.409 6.557 1.00 98.06 73 ALA A N 1
ATOM 546 C CA . ALA A 1 73 ? -2.106 0.508 7.790 1.00 98.06 73 ALA A CA 1
ATOM 547 C C . ALA A 1 73 ? -2.136 -0.787 8.619 1.00 98.06 73 ALA A C 1
ATOM 549 O O . ALA A 1 73 ? -2.327 -0.729 9.834 1.00 98.06 73 ALA A O 1
ATOM 550 N N . LEU A 1 74 ? -1.897 -1.943 7.995 1.00 97.25 74 LEU A N 1
ATOM 551 C CA . LEU A 1 74 ? -1.644 -3.220 8.674 1.00 97.25 74 LEU A CA 1
ATOM 552 C C . LEU A 1 74 ? -0.171 -3.420 9.058 1.00 97.25 74 LEU A C 1
ATOM 554 O O . LEU A 1 74 ? 0.186 -4.444 9.633 1.00 97.25 74 LEU A O 1
ATOM 558 N N . GLY A 1 75 ? 0.687 -2.443 8.781 1.00 97.00 75 GLY A N 1
ATOM 559 C CA . GLY A 1 75 ? 2.091 -2.467 9.173 1.00 97.00 75 GLY A CA 1
ATOM 560 C C . GLY A 1 75 ? 3.044 -3.037 8.125 1.00 97.00 75 GLY A C 1
ATOM 561 O O . GLY A 1 75 ? 4.200 -3.280 8.455 1.00 97.00 75 GLY A O 1
ATOM 562 N N . PHE A 1 76 ? 2.600 -3.266 6.887 1.00 97.56 76 PHE A N 1
ATOM 563 C CA . PHE A 1 76 ? 3.483 -3.764 5.833 1.00 97.56 76 PHE A CA 1
ATOM 564 C C . PHE A 1 76 ? 4.278 -2.619 5.208 1.00 97.56 76 PHE A C 1
ATOM 566 O O . PHE A 1 76 ? 3.699 -1.660 4.705 1.00 97.56 76 PHE A O 1
ATOM 573 N N . ALA A 1 77 ? 5.606 -2.714 5.238 1.00 97.62 77 ALA A N 1
ATOM 574 C CA . ALA A 1 77 ? 6.489 -1.831 4.482 1.00 97.62 77 ALA A CA 1
ATOM 575 C C . ALA A 1 77 ? 6.515 -2.229 2.997 1.00 97.62 77 ALA A C 1
ATOM 577 O O . ALA A 1 77 ? 6.014 -3.287 2.613 1.00 97.62 77 ALA A O 1
ATOM 578 N N . HIS A 1 78 ? 7.134 -1.396 2.163 1.00 97.75 78 HIS A N 1
ATOM 579 C CA . HIS A 1 78 ? 7.340 -1.728 0.759 1.00 97.75 78 HIS A CA 1
ATOM 580 C C . HIS A 1 78 ? 8.227 -2.965 0.574 1.00 97.75 78 HIS A C 1
ATOM 582 O O . HIS A 1 78 ? 9.285 -3.093 1.196 1.00 97.75 78 HIS A O 1
ATOM 588 N N . GLU A 1 79 ? 7.852 -3.832 -0.362 1.00 97.50 79 GLU A N 1
ATOM 589 C CA . GLU A 1 79 ? 8.545 -5.098 -0.619 1.00 97.50 79 GLU A CA 1
ATOM 590 C C . GLU A 1 79 ? 9.959 -4.873 -1.185 1.00 97.50 79 GLU A C 1
ATOM 592 O O . GLU A 1 79 ? 10.898 -5.599 -0.856 1.00 97.50 79 GLU A O 1
ATOM 597 N N . GLN A 1 80 ? 10.163 -3.811 -1.978 1.00 96.81 80 GLN A N 1
ATOM 598 C CA . GLN A 1 80 ? 11.490 -3.460 -2.498 1.00 96.81 80 GLN A CA 1
ATOM 599 C C . GLN A 1 80 ? 12.474 -2.959 -1.432 1.00 96.81 80 GLN A C 1
ATOM 601 O O . GLN A 1 80 ? 13.673 -2.900 -1.701 1.00 96.81 80 GLN A O 1
ATOM 606 N N . ASN A 1 81 ? 11.996 -2.610 -0.232 1.00 96.19 81 ASN A N 1
ATOM 607 C CA . ASN A 1 81 ? 12.857 -2.167 0.867 1.00 96.19 81 ASN A CA 1
ATOM 608 C C . ASN A 1 81 ? 13.492 -3.340 1.626 1.00 96.19 81 ASN A C 1
ATOM 610 O O . ASN A 1 81 ? 14.292 -3.134 2.540 1.00 96.19 81 ASN A O 1
ATOM 614 N N . ARG A 1 82 ? 13.144 -4.581 1.276 1.00 95.12 82 ARG A N 1
ATOM 615 C CA . ARG A 1 82 ? 13.710 -5.762 1.917 1.00 95.12 82 ARG A CA 1
ATOM 616 C C . ARG A 1 82 ? 15.187 -5.937 1.584 1.00 95.12 82 ARG A C 1
ATOM 618 O O . ARG A 1 82 ? 15.648 -5.694 0.468 1.00 95.12 82 ARG A O 1
ATOM 625 N N . THR A 1 83 ? 15.936 -6.454 2.550 1.00 93.50 83 THR A N 1
ATOM 626 C CA . THR A 1 83 ? 17.372 -6.717 2.397 1.00 93.50 83 THR A CA 1
ATOM 627 C C . THR A 1 83 ? 17.667 -7.845 1.404 1.00 93.50 83 THR A C 1
ATOM 629 O O . THR A 1 83 ? 18.726 -7.834 0.773 1.00 93.50 83 THR A O 1
ATOM 632 N N . ASP A 1 84 ? 16.726 -8.773 1.206 1.00 94.75 84 ASP A N 1
ATOM 633 C CA . ASP A 1 84 ? 16.795 -9.877 0.242 1.00 94.75 84 ASP A CA 1
ATOM 634 C C . ASP A 1 84 ? 16.161 -9.553 -1.124 1.00 94.75 84 ASP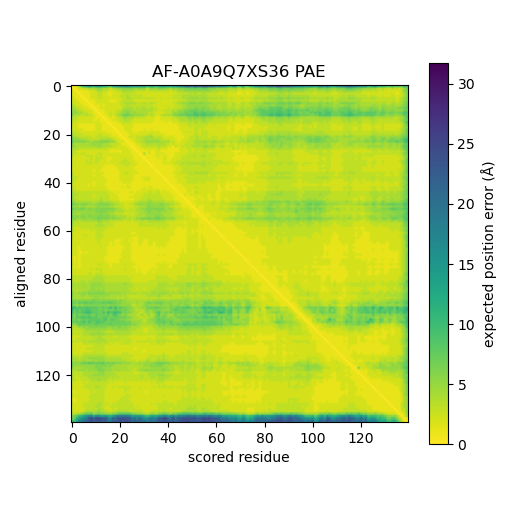 A C 1
ATOM 636 O O . ASP A 1 84 ? 16.199 -10.394 -2.022 1.00 94.75 84 ASP A O 1
ATOM 640 N N . ALA A 1 85 ? 15.637 -8.336 -1.328 1.00 95.69 85 ALA A N 1
ATOM 641 C CA . ALA A 1 85 ? 15.131 -7.916 -2.632 1.00 95.69 85 ALA A CA 1
ATOM 642 C C . ALA A 1 85 ? 16.258 -7.900 -3.692 1.00 95.69 85 ALA A C 1
ATOM 644 O O . ALA A 1 85 ? 17.414 -7.599 -3.370 1.00 95.69 85 ALA A O 1
ATOM 645 N N . PRO A 1 86 ? 15.966 -8.174 -4.974 1.00 95.50 86 PRO A N 1
ATOM 646 C CA . PRO A 1 86 ? 16.951 -8.030 -6.042 1.00 95.50 86 PRO A CA 1
ATOM 647 C C . PRO A 1 86 ? 17.489 -6.595 -6.135 1.00 95.50 86 PRO A C 1
ATOM 649 O O . PRO A 1 86 ? 16.727 -5.638 -5.997 1.00 95.50 86 PRO A O 1
ATOM 652 N N . ASP A 1 87 ? 18.777 -6.425 -6.442 1.00 94.81 87 ASP A N 1
ATOM 653 C CA . ASP A 1 87 ? 19.428 -5.101 -6.443 1.00 94.81 87 ASP A CA 1
ATOM 654 C C . ASP A 1 87 ? 18.765 -4.097 -7.395 1.00 94.81 87 ASP A C 1
ATOM 656 O O . ASP A 1 87 ? 18.587 -2.927 -7.054 1.00 94.81 87 ASP A O 1
ATOM 660 N N . TRP A 1 88 ? 18.314 -4.566 -8.563 1.00 93.88 88 TRP A N 1
ATOM 661 C CA . TRP A 1 88 ? 17.583 -3.735 -9.525 1.00 93.88 88 TRP A CA 1
ATOM 662 C C . TRP A 1 88 ? 16.271 -3.183 -8.950 1.00 93.88 88 TRP A C 1
ATOM 664 O O . TRP A 1 88 ? 15.816 -2.119 -9.366 1.00 93.88 88 TRP A O 1
ATOM 674 N N . CYS A 1 89 ? 15.664 -3.900 -8.004 1.00 95.31 89 CYS A N 1
ATOM 675 C CA . CYS A 1 89 ? 14.421 -3.509 -7.362 1.00 95.31 89 CYS A CA 1
ATOM 676 C C . CYS A 1 89 ? 14.670 -2.625 -6.133 1.00 95.31 89 CYS A C 1
ATOM 678 O O . CYS A 1 89 ? 14.003 -1.603 -5.975 1.00 95.31 89 CYS A O 1
ATOM 680 N N . LYS A 1 90 ? 15.701 -2.931 -5.332 1.00 93.00 90 LYS A N 1
ATOM 681 C CA . LYS A 1 90 ? 16.144 -2.090 -4.203 1.00 93.00 90 LYS A CA 1
ATOM 682 C C . LYS A 1 90 ? 16.436 -0.647 -4.609 1.00 93.00 90 LYS A C 1
ATOM 684 O O . LYS A 1 90 ? 16.228 0.267 -3.821 1.00 93.00 90 LYS A O 1
ATOM 689 N N . ALA A 1 91 ? 16.871 -0.417 -5.850 1.00 91.50 91 ALA A N 1
ATOM 690 C CA . ALA A 1 91 ? 17.076 0.928 -6.386 1.00 91.50 91 ALA A CA 1
ATOM 691 C C . ALA A 1 91 ? 15.806 1.813 -6.367 1.00 91.50 91 ALA A C 1
ATOM 693 O O . ALA A 1 91 ? 15.917 3.032 -6.463 1.00 91.50 91 ALA A O 1
ATOM 694 N N . LYS A 1 92 ? 14.609 1.223 -6.222 1.00 89.94 92 LYS A N 1
ATOM 695 C CA . LYS A 1 92 ? 13.315 1.916 -6.079 1.00 89.94 92 LYS A CA 1
ATOM 696 C C . LYS A 1 92 ? 12.870 2.099 -4.618 1.00 89.94 92 LYS A C 1
ATOM 698 O O . LYS A 1 92 ? 11.674 2.236 -4.353 1.00 89.94 92 LYS A O 1
ATOM 703 N N . HIS A 1 93 ? 13.807 2.054 -3.674 1.00 87.75 93 HIS A N 1
ATOM 704 C CA . HIS A 1 93 ? 13.539 2.209 -2.247 1.00 87.75 93 HIS A CA 1
ATOM 705 C C . HIS A 1 93 ? 12.703 3.463 -1.940 1.00 87.75 93 HIS A C 1
ATOM 707 O O . HIS A 1 93 ? 13.005 4.553 -2.430 1.00 87.75 93 HIS A O 1
ATOM 713 N N . ALA A 1 94 ? 11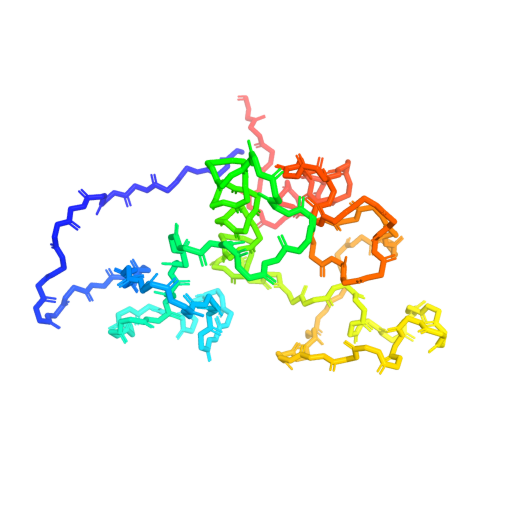.677 3.326 -1.098 1.00 89.19 94 ALA A N 1
ATOM 714 C CA . ALA A 1 94 ? 10.794 4.431 -0.722 1.00 89.19 94 ALA A CA 1
ATOM 715 C C . ALA A 1 94 ? 10.113 4.192 0.632 1.00 89.19 94 ALA A C 1
ATOM 717 O O . ALA A 1 94 ? 9.780 3.058 0.957 1.00 89.19 94 ALA A O 1
ATOM 718 N N . GLY A 1 95 ? 9.821 5.253 1.385 1.00 89.00 95 GLY A N 1
ATOM 719 C CA . GLY A 1 95 ? 9.076 5.152 2.646 1.00 89.00 95 GLY A CA 1
ATOM 720 C C . GLY A 1 95 ? 9.828 4.414 3.761 1.00 89.00 95 GLY A C 1
ATOM 721 O O . GLY A 1 95 ? 11.060 4.399 3.782 1.00 89.00 95 GLY A O 1
ATOM 722 N N . ASP A 1 96 ? 9.065 3.828 4.685 1.00 89.06 96 ASP A N 1
ATOM 723 C CA . ASP A 1 96 ? 9.583 3.187 5.897 1.00 89.06 96 ASP A CA 1
ATOM 724 C C . ASP A 1 96 ? 10.341 1.879 5.611 1.00 89.06 96 ASP A C 1
ATOM 726 O O . ASP A 1 96 ? 9.997 1.098 4.715 1.00 89.06 96 ASP A O 1
ATOM 730 N N . LEU A 1 97 ? 11.383 1.629 6.406 1.00 88.62 97 LEU A N 1
ATOM 731 C CA . LEU A 1 97 ? 12.157 0.391 6.354 1.00 88.62 97 LEU A CA 1
ATOM 732 C C . LEU A 1 97 ? 11.426 -0.745 7.086 1.00 88.62 97 LEU A C 1
ATOM 734 O O . LEU A 1 97 ? 10.865 -0.511 8.158 1.00 88.62 97 LEU A O 1
ATOM 738 N N . PRO A 1 98 ? 11.468 -1.982 6.560 1.00 88.38 98 PRO A N 1
ATOM 739 C CA . PRO A 1 98 ? 10.930 -3.135 7.268 1.00 88.38 98 PRO A CA 1
ATOM 740 C C . PRO A 1 98 ? 11.758 -3.434 8.526 1.00 88.38 98 PRO A C 1
ATOM 742 O O . PRO A 1 98 ? 12.988 -3.420 8.494 1.00 88.38 98 PRO A O 1
ATOM 745 N N . ASP A 1 99 ? 11.081 -3.765 9.623 1.00 89.62 99 ASP A N 1
ATOM 746 C CA . ASP A 1 99 ? 11.692 -4.188 10.890 1.00 89.62 99 ASP A CA 1
ATOM 747 C C . ASP A 1 99 ? 11.887 -5.711 10.970 1.00 89.62 99 ASP A C 1
ATOM 749 O O . ASP A 1 99 ? 12.799 -6.206 11.636 1.00 89.62 99 ASP A O 1
ATOM 753 N N . ARG A 1 100 ? 11.046 -6.471 10.262 1.00 92.31 100 ARG A N 1
ATOM 754 C CA . ARG A 1 100 ? 11.136 -7.926 10.136 1.00 92.31 100 ARG A CA 1
ATOM 755 C C . ARG A 1 100 ? 10.560 -8.424 8.818 1.00 92.31 100 ARG A C 1
ATOM 757 O O . ARG A 1 100 ? 9.711 -7.802 8.192 1.00 92.31 100 ARG A O 1
ATOM 764 N N . THR A 1 101 ? 10.984 -9.622 8.448 1.00 94.44 101 THR A N 1
ATOM 765 C CA . THR A 1 101 ? 10.471 -10.365 7.297 1.00 94.44 101 THR A CA 1
ATOM 766 C C . THR A 1 101 ? 9.499 -11.451 7.763 1.00 94.44 101 THR A C 1
ATOM 768 O O . THR A 1 101 ? 9.824 -12.211 8.673 1.00 94.44 101 THR A O 1
ATOM 771 N N . VAL A 1 102 ? 8.315 -11.540 7.146 1.00 94.56 102 VAL A N 1
ATOM 772 C CA . VAL A 1 102 ? 7.266 -12.518 7.520 1.00 94.56 102 VAL A CA 1
ATOM 773 C C . VAL A 1 102 ? 7.171 -13.682 6.529 1.00 94.56 102 VAL A C 1
ATOM 775 O O . VAL A 1 102 ? 6.924 -14.819 6.934 1.00 94.56 102 VAL A O 1
ATOM 778 N N . THR A 1 103 ? 7.393 -13.408 5.246 1.00 96.25 103 THR A N 1
ATOM 779 C CA . THR A 1 103 ? 7.370 -14.348 4.113 1.00 96.25 103 THR A CA 1
ATOM 780 C C . THR A 1 103 ? 8.647 -14.183 3.276 1.00 96.25 103 THR A C 1
ATOM 782 O O . THR A 1 103 ? 9.413 -13.237 3.477 1.00 96.25 103 THR A O 1
ATOM 785 N N . ALA A 1 104 ? 8.917 -15.096 2.339 1.00 96.88 104 ALA A N 1
ATOM 786 C CA . ALA A 1 104 ? 9.972 -14.883 1.339 1.00 96.88 104 ALA A CA 1
ATOM 787 C C . ALA A 1 104 ? 9.658 -13.658 0.457 1.00 96.88 104 ALA A C 1
ATOM 789 O O . ALA A 1 104 ? 8.492 -13.279 0.369 1.00 96.88 104 ALA A O 1
ATOM 790 N N . TYR A 1 105 ? 10.678 -13.078 -0.190 1.00 96.88 105 TYR A N 1
ATOM 791 C CA . TYR A 1 105 ? 10.484 -11.970 -1.131 1.00 96.88 105 TYR A CA 1
ATOM 792 C C . TYR A 1 105 ? 9.440 -12.318 -2.201 1.00 96.88 105 TYR A C 1
ATOM 794 O O . TYR A 1 105 ? 9.435 -13.436 -2.730 1.00 96.88 105 TYR A O 1
ATOM 802 N N . ASP A 1 106 ? 8.580 -11.355 -2.513 1.00 97.50 106 ASP A N 1
ATOM 803 C CA . ASP A 1 106 ? 7.457 -11.507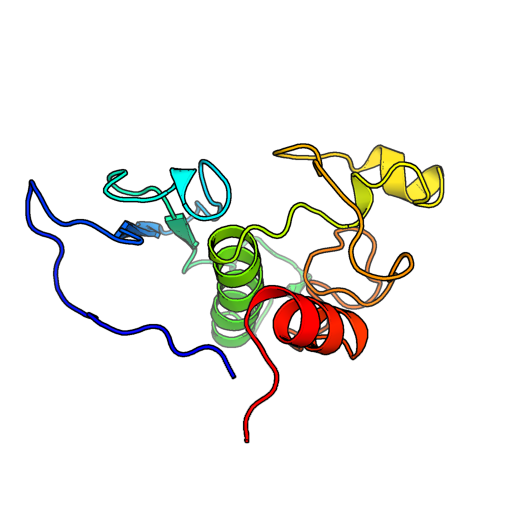 -3.425 1.00 97.50 106 ASP A CA 1
ATOM 804 C C . ASP A 1 106 ? 7.450 -10.445 -4.533 1.00 97.50 106 ASP A C 1
ATOM 806 O O . ASP A 1 106 ? 7.081 -9.285 -4.337 1.00 97.50 106 ASP A O 1
ATOM 810 N N . ASP A 1 107 ? 7.813 -10.836 -5.753 1.00 96.69 107 ASP A N 1
ATOM 811 C CA . ASP A 1 107 ? 7.771 -9.933 -6.905 1.00 96.69 107 ASP A CA 1
ATOM 812 C C . ASP A 1 107 ? 6.341 -9.572 -7.345 1.00 96.69 107 ASP A C 1
ATOM 814 O O . ASP A 1 107 ? 6.160 -8.614 -8.102 1.00 96.69 107 ASP A O 1
ATOM 818 N N . GLN A 1 108 ? 5.335 -10.295 -6.839 1.00 97.62 108 GLN A N 1
ATOM 819 C CA . GLN A 1 108 ? 3.921 -10.060 -7.112 1.00 97.62 108 GLN A CA 1
ATOM 820 C C . GLN A 1 108 ? 3.190 -9.326 -5.985 1.00 97.62 108 GLN A C 1
ATOM 822 O O . GLN A 1 108 ? 2.004 -9.044 -6.138 1.00 97.62 108 GLN A O 1
ATOM 827 N N . SER A 1 109 ? 3.852 -8.985 -4.876 1.00 97.81 109 SER A N 1
ATOM 828 C CA . SER A 1 109 ? 3.182 -8.297 -3.768 1.00 97.81 109 SER A CA 1
ATOM 829 C C . SER A 1 109 ? 2.572 -6.976 -4.237 1.00 97.81 109 SER A C 1
ATOM 831 O O . SER A 1 109 ? 3.166 -6.241 -5.040 1.00 97.81 109 SER A O 1
ATOM 833 N N . ILE A 1 110 ? 1.397 -6.635 -3.702 1.00 97.75 110 ILE A N 1
ATOM 834 C CA . ILE A 1 110 ? 0.813 -5.307 -3.912 1.00 97.75 110 ILE A CA 1
ATOM 835 C C . ILE A 1 110 ? 1.689 -4.191 -3.323 1.00 97.75 110 ILE A C 1
ATOM 837 O O . ILE A 1 110 ? 1.609 -3.047 -3.767 1.00 97.75 110 ILE A O 1
ATOM 841 N N . MET A 1 111 ? 2.567 -4.521 -2.371 1.00 97.69 111 MET A N 1
ATOM 842 C CA . MET A 1 111 ? 3.5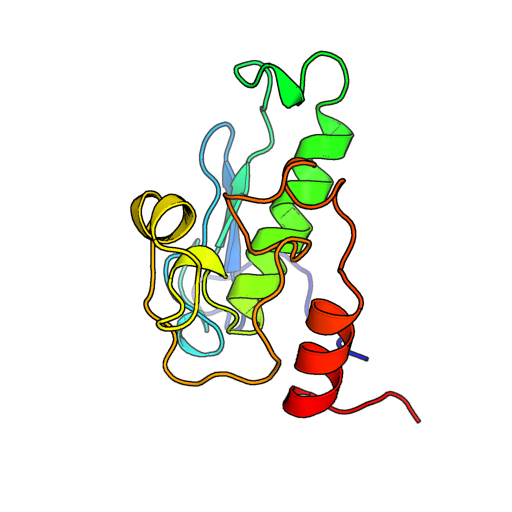08 -3.599 -1.731 1.00 97.69 111 MET A CA 1
ATOM 843 C C . MET A 1 111 ? 4.802 -3.402 -2.535 1.00 97.69 111 MET A C 1
ATOM 845 O O . MET A 1 111 ? 5.721 -2.735 -2.059 1.00 97.69 111 MET A O 1
ATOM 849 N N . ASN A 1 112 ? 4.906 -3.982 -3.736 1.00 97.25 112 ASN A N 1
ATOM 850 C CA . ASN A 1 112 ? 6.128 -3.991 -4.530 1.00 97.25 112 ASN A CA 1
ATOM 851 C C . ASN A 1 112 ? 6.069 -3.036 -5.733 1.00 97.25 112 ASN A C 1
ATOM 853 O O . ASN A 1 112 ? 5.408 -3.307 -6.736 1.00 97.25 112 ASN A O 1
ATOM 857 N N . TYR A 1 113 ? 6.862 -1.9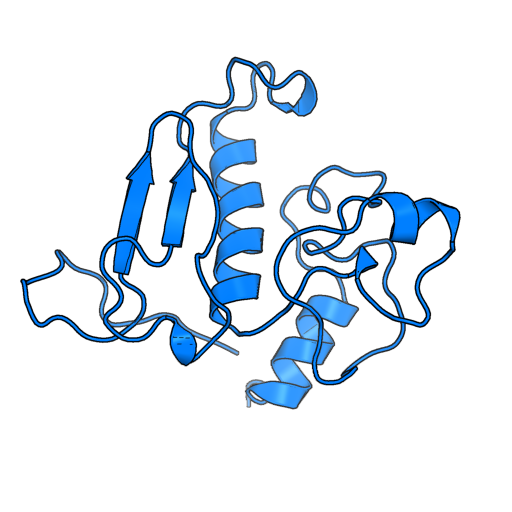61 -5.708 1.00 94.94 113 TYR A N 1
ATOM 858 C CA . TYR A 1 113 ? 6.989 -1.025 -6.845 1.00 94.94 113 TYR A CA 1
ATOM 859 C C . TYR A 1 113 ? 7.655 -1.630 -8.091 1.00 94.94 113 TYR A C 1
ATOM 861 O O . TYR A 1 113 ? 7.719 -1.010 -9.161 1.00 94.94 113 TYR A O 1
ATOM 869 N N . CYS A 1 114 ? 8.221 -2.821 -7.951 1.00 95.19 114 CYS A N 1
ATOM 870 C CA . CYS A 1 114 ? 8.863 -3.562 -9.021 1.00 95.19 114 CYS A CA 1
ATOM 871 C C . CYS A 1 114 ? 7.937 -4.582 -9.682 1.00 95.19 114 CYS A C 1
ATOM 873 O O . CYS A 1 114 ? 8.351 -5.204 -10.663 1.00 95.19 114 CYS A O 1
ATOM 875 N N . ASN A 1 115 ? 6.709 -4.743 -9.177 1.00 95.44 115 ASN A N 1
ATOM 876 C CA . ASN A 1 115 ? 5.727 -5.622 -9.786 1.00 95.44 115 ASN A CA 1
ATOM 877 C C . ASN A 1 115 ? 5.463 -5.192 -11.239 1.00 95.44 115 ASN A C 1
ATOM 879 O O . ASN A 1 115 ? 5.263 -4.012 -11.540 1.00 95.44 115 ASN A O 1
ATOM 883 N N . LYS A 1 116 ? 5.492 -6.164 -12.157 1.00 91.94 116 LYS A N 1
ATOM 884 C CA . LYS A 1 116 ? 5.251 -5.938 -13.590 1.00 91.94 116 LYS A CA 1
ATOM 885 C C . LYS A 1 116 ? 3.802 -5.534 -13.864 1.00 91.94 116 LYS A C 1
ATOM 887 O O . LYS A 1 116 ? 3.557 -4.775 -14.798 1.00 91.94 116 LYS A O 1
ATOM 892 N N . ALA A 1 117 ? 2.868 -6.036 -13.059 1.00 90.69 117 ALA A N 1
ATOM 893 C CA . ALA A 1 117 ? 1.499 -5.555 -12.997 1.00 90.69 117 ALA A CA 1
ATOM 894 C C . ALA A 1 117 ? 1.431 -4.475 -11.910 1.00 90.69 117 ALA A C 1
ATOM 896 O O . ALA A 1 117 ? 1.642 -4.755 -10.732 1.00 90.69 117 ALA A O 1
ATOM 897 N N . TRP A 1 118 ? 1.173 -3.224 -12.294 1.00 89.94 118 TRP A N 1
ATOM 898 C CA . TRP A 1 118 ? 1.126 -2.092 -11.361 1.00 89.94 118 TRP A CA 1
ATOM 899 C C . TRP A 1 118 ? 0.167 -2.380 -10.189 1.00 89.94 118 TRP A C 1
ATOM 901 O O . TRP A 1 118 ? -1.014 -2.657 -10.413 1.00 89.94 118 TRP A O 1
ATOM 911 N N . ASN A 1 119 ? 0.684 -2.355 -8.951 1.00 91.31 119 ASN A N 1
ATOM 912 C CA . ASN A 1 119 ? -0.027 -2.758 -7.726 1.00 91.31 119 ASN A CA 1
ATOM 913 C C . ASN A 1 119 ? -0.704 -4.139 -7.824 1.00 91.31 119 ASN A C 1
ATOM 915 O O . ASN A 1 119 ? -1.808 -4.322 -7.316 1.00 91.31 119 ASN A O 1
ATOM 919 N N . ASN A 1 120 ? -0.077 -5.093 -8.516 1.00 95.94 120 ASN A N 1
ATOM 920 C CA . ASN A 1 120 ? -0.585 -6.448 -8.739 1.00 95.94 120 ASN A CA 1
ATOM 921 C C . ASN A 1 120 ? -2.034 -6.496 -9.263 1.00 95.94 120 ASN A C 1
ATOM 923 O O . ASN A 1 120 ? -2.857 -7.282 -8.798 1.00 95.94 120 ASN A O 1
ATOM 927 N N . ASP A 1 121 ? -2.391 -5.578 -10.165 1.00 94.25 121 ASP A N 1
ATOM 928 C CA . ASP A 1 121 ? -3.769 -5.399 -10.639 1.00 94.25 121 ASP A CA 1
ATOM 929 C C . ASP A 1 121 ? -4.802 -5.182 -9.504 1.00 94.25 121 ASP A C 1
ATOM 931 O O . ASP A 1 121 ? -5.979 -5.528 -9.615 1.00 94.25 121 ASP A O 1
ATOM 935 N N . GLY A 1 122 ? -4.371 -4.583 -8.391 1.00 94.62 122 GLY A N 1
ATOM 936 C CA . GLY A 1 122 ? -5.185 -4.347 -7.198 1.00 94.62 122 GLY A CA 1
ATOM 937 C C . GLY A 1 122 ? -5.497 -5.602 -6.380 1.00 94.62 122 GLY A C 1
ATOM 938 O O . GLY A 1 122 ? -6.359 -5.545 -5.501 1.00 94.62 122 GLY A O 1
ATOM 939 N N . MET A 1 123 ? -4.830 -6.721 -6.666 1.00 96.81 123 MET A N 1
ATOM 940 C CA . MET A 1 123 ? -5.029 -8.003 -5.997 1.00 96.81 123 MET A CA 1
ATOM 941 C C . MET A 1 123 ? -3.924 -8.260 -4.972 1.00 96.81 123 MET A C 1
ATOM 943 O O . MET A 1 123 ? -2.759 -7.955 -5.203 1.00 96.81 123 MET A O 1
ATOM 947 N N . LEU A 1 124 ? -4.277 -8.878 -3.846 1.00 97.00 124 LEU A N 1
ATOM 948 C CA . LEU A 1 124 ? -3.281 -9.415 -2.918 1.00 97.00 124 LEU A CA 1
ATOM 949 C C . LEU A 1 124 ? -2.640 -10.664 -3.530 1.00 97.00 124 LEU A C 1
ATOM 951 O O . LEU A 1 124 ? -3.351 -11.499 -4.095 1.00 97.00 124 LEU A O 1
ATOM 955 N N . SER A 1 125 ? -1.325 -10.805 -3.403 1.00 97.81 125 SER A N 1
ATOM 956 C CA . SER A 1 125 ? -0.643 -12.056 -3.733 1.00 97.81 125 SER A CA 1
ATOM 957 C C . SER A 1 125 ? -0.907 -13.135 -2.670 1.00 97.81 125 SER A C 1
ATOM 959 O O . SER A 1 125 ? -1.370 -12.853 -1.559 1.00 97.81 125 SER A O 1
ATOM 961 N N . ASP A 1 126 ? -0.531 -14.382 -2.963 1.00 97.19 126 ASP A N 1
ATOM 962 C CA . ASP A 1 126 ? -0.580 -15.464 -1.972 1.00 97.19 126 ASP A CA 1
ATOM 963 C C . ASP A 1 126 ? 0.274 -15.150 -0.731 1.00 97.19 126 ASP A C 1
ATOM 965 O O . ASP A 1 126 ? -0.099 -15.512 0.386 1.00 97.19 126 ASP A O 1
ATOM 969 N N . LYS A 1 127 ? 1.400 -14.441 -0.901 1.00 97.62 127 LYS A N 1
ATOM 970 C CA . LYS A 1 127 ? 2.297 -14.068 0.204 1.00 97.62 127 LYS A CA 1
ATOM 971 C C . LYS A 1 127 ? 1.791 -12.865 0.988 1.00 97.62 127 LYS A C 1
ATOM 973 O O . LYS A 1 127 ? 1.991 -12.843 2.200 1.00 97.62 127 LYS A O 1
ATOM 978 N N . ASP A 1 128 ? 1.092 -11.926 0.351 1.00 97.69 128 ASP A N 1
ATOM 979 C CA . ASP A 1 128 ? 0.373 -10.861 1.057 1.00 97.69 128 ASP A CA 1
ATOM 980 C C . ASP A 1 128 ? -0.681 -11.483 1.994 1.00 97.69 128 ASP A C 1
ATOM 982 O O . ASP A 1 128 ? -0.744 -11.175 3.189 1.00 97.69 128 ASP A O 1
ATOM 986 N N . ILE A 1 129 ? -1.473 -12.433 1.477 1.00 96.06 129 ILE A N 1
ATOM 987 C CA . ILE A 1 129 ? -2.503 -13.153 2.245 1.00 96.06 129 ILE A CA 1
ATOM 988 C C . ILE A 1 129 ? -1.870 -13.985 3.369 1.00 96.06 129 ILE A C 1
ATOM 990 O O . ILE A 1 129 ? -2.351 -13.958 4.507 1.00 96.06 129 ILE A O 1
ATOM 994 N N . GLU A 1 130 ? -0.789 -14.708 3.074 1.00 95.88 130 GLU A N 1
ATOM 995 C CA . GLU A 1 130 ? -0.046 -15.497 4.056 1.00 95.88 130 GLU A CA 1
ATOM 996 C C . GLU A 1 130 ? 0.503 -14.617 5.186 1.00 95.88 130 GLU A C 1
ATOM 998 O O . GLU A 1 130 ? 0.338 -14.953 6.362 1.00 95.88 130 GLU A O 1
ATOM 1003 N N . ALA A 1 131 ? 1.126 -13.484 4.853 1.00 95.75 131 ALA A N 1
ATOM 1004 C CA . ALA A 1 131 ? 1.697 -12.572 5.833 1.00 95.75 131 ALA A CA 1
ATOM 1005 C C . ALA A 1 131 ? 0.612 -11.999 6.754 1.00 95.75 131 ALA A C 1
ATOM 1007 O O . ALA A 1 131 ? 0.761 -12.037 7.979 1.00 95.75 131 ALA A O 1
ATOM 1008 N N . VAL A 1 132 ? -0.524 -11.563 6.195 1.00 95.56 132 VAL A N 1
ATOM 1009 C CA . VAL A 1 132 ? -1.694 -11.139 6.982 1.00 95.56 132 VAL A CA 1
ATOM 1010 C C . VAL A 1 132 ? -2.170 -12.268 7.899 1.00 95.56 132 VAL A C 1
ATOM 1012 O O . VAL A 1 132 ? -2.415 -12.033 9.082 1.00 95.56 132 VAL A O 1
ATOM 1015 N N . GLY A 1 133 ? -2.265 -13.501 7.395 1.00 94.94 133 GLY A N 1
ATOM 1016 C CA . GLY A 1 133 ? -2.672 -14.668 8.181 1.00 94.94 133 GLY A CA 1
ATOM 1017 C C . GLY A 1 133 ? -1.720 -14.992 9.337 1.00 94.94 133 GLY A C 1
ATOM 1018 O O . GLY A 1 133 ? -2.180 -15.296 10.437 1.00 94.94 133 GLY A O 1
ATOM 1019 N N . ARG A 1 134 ? -0.405 -14.877 9.121 1.00 94.19 134 ARG A N 1
ATOM 1020 C CA . ARG A 1 134 ? 0.625 -15.098 10.152 1.00 94.19 134 ARG A CA 1
ATOM 1021 C C . ARG A 1 134 ? 0.612 -14.015 11.234 1.00 94.19 134 ARG A C 1
ATOM 1023 O O . ARG A 1 134 ? 0.856 -14.329 12.395 1.00 94.19 134 ARG A O 1
ATOM 1030 N N . LEU A 1 135 ? 0.340 -12.760 10.869 1.00 93.94 135 LEU A N 1
ATOM 1031 C CA . LEU A 1 135 ? 0.372 -11.625 11.800 1.00 93.94 135 LEU A CA 1
ATOM 1032 C C . LEU A 1 135 ? -0.941 -11.403 12.558 1.00 93.94 135 LEU A C 1
ATOM 1034 O O . LEU A 1 135 ? -0.915 -11.088 13.744 1.00 93.94 135 LEU A O 1
ATOM 1038 N N . TYR A 1 136 ? -2.076 -11.554 11.878 1.00 93.62 136 TYR A N 1
ATOM 1039 C CA . TYR A 1 136 ? -3.405 -11.217 12.400 1.00 93.62 136 TYR A CA 1
ATOM 1040 C C . TYR A 1 136 ? -4.312 -12.438 12.608 1.00 93.62 136 TYR A C 1
ATOM 1042 O O . TYR A 1 136 ? -5.445 -12.294 13.069 1.00 93.62 136 TYR A O 1
ATOM 1050 N N . GLY A 1 137 ? -3.834 -13.639 12.276 1.00 90.31 137 GLY A N 1
ATOM 1051 C CA . GLY A 1 137 ? -4.573 -14.891 12.396 1.00 90.31 137 GLY A CA 1
ATOM 1052 C C . GLY A 1 137 ? -5.356 -15.281 11.135 1.00 90.31 137 GLY A C 1
ATOM 1053 O O . GLY A 1 137 ? -6.000 -14.464 10.455 1.00 90.31 137 GLY A O 1
ATOM 1054 N N . ALA A 1 138 ? -5.343 -16.584 10.844 1.00 74.00 138 ALA A N 1
ATOM 1055 C CA . ALA A 1 138 ? -6.224 -17.195 9.857 1.00 74.00 138 ALA A CA 1
ATOM 1056 C C . ALA A 1 138 ? -7.679 -17.158 10.355 1.00 74.00 138 ALA A C 1
ATOM 1058 O O . ALA 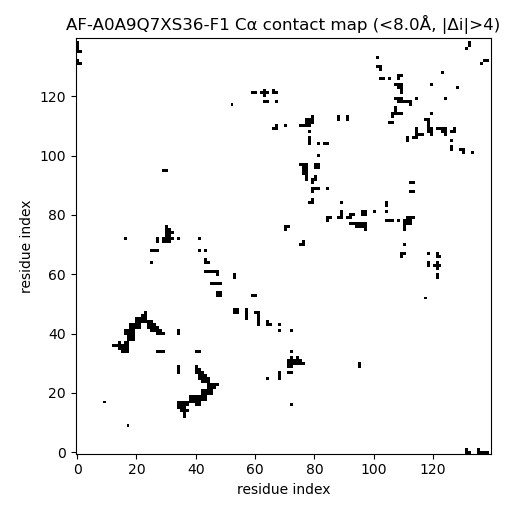A 1 138 ? -7.946 -17.164 11.555 1.00 74.00 138 ALA A O 1
ATOM 1059 N N . ARG A 1 139 ? -8.641 -17.063 9.432 1.00 64.88 139 ARG A N 1
ATOM 1060 C CA . ARG A 1 139 ? -10.055 -17.183 9.811 1.00 64.88 139 ARG A CA 1
ATOM 1061 C C . ARG A 1 139 ? -10.304 -18.638 10.240 1.00 64.88 139 ARG A C 1
ATOM 1063 O O . ARG A 1 139 ? -9.853 -19.531 9.527 1.00 64.88 139 ARG A O 1
ATOM 1070 N N . ALA A 1 140 ? -10.975 -18.840 11.373 1.00 53.56 140 ALA A N 1
ATOM 1071 C CA . ALA A 1 140 ? -11.645 -20.106 11.671 1.00 53.56 140 ALA A CA 1
ATOM 1072 C C . ALA A 1 140 ? -12.901 -20.249 10.801 1.00 53.56 140 ALA A C 1
ATOM 1074 O O . ALA A 1 140 ? -13.487 -19.191 10.451 1.00 53.56 140 ALA A O 1
#

Mean predicted aligned error: 3.4 Å

Secondary structure (DSSP, 8-state):
-------SPPPTT--S--EEEESS--EESS-GGGGTT-TTSEEEE---TT-GGGTT-HHHHHHHHHHHHHHHHTTPPPGGGSTTS-HHHHTT--SSPPS---SS--TT-TT-TT-SSGGGGGPPPHHHHHHHHHHH----

pLDDT: mean 94.36, std 5.72, range [53.56, 98.44]

Radius of gyration: 15.12 Å; Cα contacts (8 Å, |Δi|>4): 238; chains: 1; bounding box: 37×36×38 Å

Organism: NCBI:txid164546

Solvent-accessible surface area (backbone atoms only — not comparable to full-atom values): 8160 Å² total; per-residue (Å²): 88,89,78,93,76,88,85,73,86,81,56,96,83,40,70,45,83,31,75,34,83,30,61,78,43,65,47,55,83,47,49,23,78,73,19,56,40,32,81,54,22,30,32,44,35,70,56,40,85,90,36,80,94,22,62,99,36,43,76,54,45,38,50,20,51,46,54,36,46,52,39,23,52,72,47,48,46,39,47,28,50,42,92,84,38,57,70,86,38,36,77,66,56,61,87,61,74,63,91,74,81,83,61,78,90,52,70,51,23,35,48,14,91,70,22,90,45,70,35,33,76,48,38,77,28,76,59,49,52,48,38,48,28,74,75,72,38,66,67,131